Protein AF-A0A7V2NLR2-F1 (afdb_monomer)

Radius of gyration: 16.95 Å; Cα contacts (8 Å, |Δi|>4): 76; chains: 1; bounding box: 35×36×59 Å

Mean predicted aligned error: 11.54 Å

Solvent-accessible surface area (backbone atoms only — not comparable to full-atom values): 7400 Å² total; per-residue (Å²): 110,66,71,61,52,60,56,60,54,50,55,53,54,50,52,53,64,70,71,50,75,39,92,77,40,97,54,61,60,48,58,46,95,90,39,72,65,51,75,68,38,97,52,39,69,55,40,56,72,74,19,37,61,71,64,61,78,38,53,90,75,50,55,65,67,61,49,49,56,51,45,51,55,44,45,56,52,52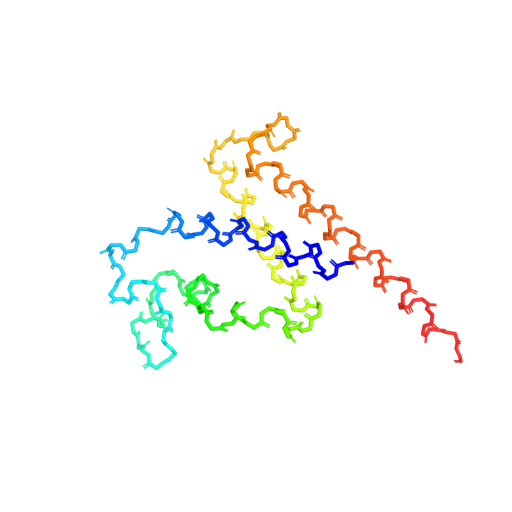,51,53,50,38,56,76,69,68,53,56,56,89,81,40,82,48,70,66,33,50,46,46,56,55,50,51,54,53,54,57,53,52,53,58,54,52,58,57,57,58,66,64,76,74,76,130

Secondary structure (DSSP, 8-state):
-HHHHHHHTHHHHHHHHHH--GGG-TTSS---TT-HHHHT-TTHHHHHHHH-HHHHTTTTTS-HHHHHHHHHHHHHHHHHHHHHTT--TTT--SHHHHHHHHHHHHHHHHHHHHHHHHTTTT--

Structure (mmCIF, N/CA/C/O backbone):
data_AF-A0A7V2NLR2-F1
#
_entry.id   AF-A0A7V2NLR2-F1
#
loop_
_atom_site.group_PDB
_atom_site.id
_atom_site.type_symbol
_atom_site.label_atom_id
_atom_site.label_alt_id
_atom_site.label_comp_id
_atom_site.label_asym_id
_atom_site.label_entity_id
_atom_site.label_seq_id
_atom_site.pdbx_PDB_ins_code
_atom_site.Cartn_x
_atom_site.Cartn_y
_atom_site.Cartn_z
_atom_site.occupancy
_atom_site.B_iso_or_equiv
_atom_site.auth_seq_id
_atom_site.auth_comp_id
_atom_site.auth_asym_id
_atom_site.auth_atom_id
_atom_site.pdbx_PDB_model_num
ATOM 1 N N . MET A 1 1 ? -8.019 7.328 13.458 1.00 83.81 1 MET A N 1
ATOM 2 C CA . MET A 1 1 ? -7.289 6.206 12.833 1.00 83.81 1 MET A CA 1
ATOM 3 C C . MET A 1 1 ? -7.886 5.771 11.495 1.00 83.81 1 MET A C 1
ATOM 5 O O . MET A 1 1 ? -7.307 6.074 10.463 1.00 83.81 1 MET A O 1
ATOM 9 N N . ARG A 1 2 ? -9.079 5.160 11.482 1.00 86.62 2 ARG A N 1
ATOM 10 C CA . ARG A 1 2 ? -9.717 4.565 10.288 1.00 86.62 2 ARG A CA 1
ATOM 11 C C . ARG A 1 2 ? -9.647 5.386 8.993 1.00 86.62 2 ARG A C 1
ATOM 13 O O . ARG A 1 2 ? -9.193 4.874 7.980 1.00 86.62 2 ARG A O 1
ATOM 20 N N . GLN A 1 3 ? -10.080 6.648 9.018 1.00 85.06 3 GLN A N 1
ATOM 21 C CA . GLN A 1 3 ? -10.091 7.493 7.816 1.00 85.06 3 GLN A CA 1
ATOM 22 C C . GLN A 1 3 ? -8.685 7.709 7.237 1.00 85.06 3 GLN A C 1
ATOM 24 O O . GLN A 1 3 ? -8.530 7.745 6.023 1.00 85.06 3 GLN A O 1
ATOM 29 N N . LYS A 1 4 ? -7.661 7.814 8.095 1.00 86.75 4 LYS A N 1
ATOM 30 C CA . LYS A 1 4 ? -6.267 7.962 7.657 1.00 86.75 4 LYS A CA 1
ATOM 31 C C . LYS A 1 4 ? -5.778 6.696 6.953 1.00 86.75 4 LYS A C 1
ATOM 33 O O . LYS A 1 4 ? -5.202 6.801 5.882 1.00 86.75 4 LYS A O 1
ATOM 38 N N . VAL A 1 5 ? -6.094 5.520 7.502 1.00 85.88 5 VAL A N 1
ATOM 39 C CA . VAL A 1 5 ? -5.770 4.220 6.887 1.00 85.88 5 VAL A CA 1
ATOM 40 C C . VAL A 1 5 ? -6.440 4.079 5.516 1.00 85.88 5 VAL A C 1
ATOM 42 O O . VAL A 1 5 ? -5.784 3.730 4.543 1.00 85.88 5 VAL A O 1
ATOM 45 N N . LEU A 1 6 ? -7.726 4.433 5.405 1.00 83.94 6 LEU A N 1
ATOM 46 C CA . LEU A 1 6 ? -8.440 4.422 4.121 1.00 83.94 6 LEU A CA 1
ATOM 47 C C . LEU A 1 6 ? -7.802 5.354 3.084 1.00 83.94 6 LEU A C 1
ATOM 49 O O . LEU A 1 6 ? -7.711 4.982 1.919 1.00 83.94 6 LEU A O 1
ATOM 53 N N . ILE A 1 7 ? -7.363 6.545 3.504 1.00 86.81 7 ILE A N 1
ATOM 54 C CA . ILE A 1 7 ? -6.662 7.486 2.624 1.00 86.81 7 ILE A CA 1
ATOM 55 C C . ILE A 1 7 ? -5.330 6.889 2.162 1.00 86.81 7 ILE A C 1
ATOM 57 O O . ILE A 1 7 ? -5.047 6.909 0.967 1.00 86.81 7 ILE A O 1
ATOM 61 N N . GLN A 1 8 ? -4.545 6.313 3.078 1.00 88.81 8 GLN A N 1
ATOM 62 C CA . GLN A 1 8 ? -3.244 5.743 2.731 1.00 88.81 8 GLN A CA 1
ATOM 63 C C . GLN A 1 8 ? -3.345 4.554 1.778 1.00 88.81 8 GLN A C 1
ATOM 65 O O . GLN A 1 8 ? -2.469 4.396 0.940 1.00 88.81 8 GLN A O 1
ATOM 70 N N . LEU A 1 9 ? -4.425 3.771 1.810 1.00 86.19 9 LEU A N 1
ATOM 71 C CA . LEU A 1 9 ? -4.622 2.654 0.877 1.00 86.19 9 LEU A CA 1
ATOM 72 C C . LEU A 1 9 ? -4.839 3.088 -0.592 1.00 86.19 9 LEU A C 1
ATOM 74 O O . LEU A 1 9 ? -4.817 2.239 -1.483 1.00 86.19 9 LEU A O 1
ATOM 78 N N . HIS A 1 10 ? -5.023 4.383 -0.889 1.00 83.25 10 HIS A N 1
ATOM 79 C CA . HIS A 1 10 ? -5.202 4.860 -2.269 1.00 83.25 10 HIS A CA 1
ATOM 80 C C . HIS A 1 10 ? -3.923 4.838 -3.113 1.00 83.25 10 HIS A C 1
ATOM 82 O O . HIS A 1 10 ? -3.975 4.475 -4.291 1.00 83.25 10 HIS A O 1
ATOM 88 N N . TYR A 1 11 ? -2.791 5.239 -2.540 1.00 85.88 11 TYR A N 1
ATOM 89 C CA . TYR A 1 11 ? -1.519 5.281 -3.257 1.00 85.88 11 TYR A CA 1
ATOM 90 C C . TYR A 1 11 ? -1.019 3.893 -3.690 1.00 85.88 11 TYR A C 1
ATOM 92 O O . TYR A 1 11 ? -0.832 3.704 -4.891 1.00 85.88 11 TYR A O 1
ATOM 100 N N . PRO A 1 12 ? -0.879 2.889 -2.799 1.00 82.81 12 PRO A N 1
ATOM 101 C CA . PRO A 1 12 ? -0.405 1.569 -3.190 1.00 82.81 12 PRO A CA 1
ATOM 102 C C . PRO A 1 12 ? -1.352 0.936 -4.206 1.00 82.81 12 PRO A C 1
ATOM 104 O O . PRO A 1 12 ? -0.879 0.330 -5.153 1.00 82.81 12 PRO A O 1
ATOM 107 N N . ARG A 1 13 ? -2.671 1.177 -4.119 1.00 77.94 13 ARG A N 1
ATOM 108 C CA . ARG A 1 13 ? -3.628 0.760 -5.159 1.00 77.94 13 ARG A CA 1
ATOM 109 C C . ARG A 1 13 ? -3.267 1.313 -6.538 1.00 77.94 13 ARG A C 1
ATOM 111 O O . ARG A 1 13 ? -3.349 0.602 -7.534 1.00 77.94 13 ARG A O 1
ATOM 118 N N . THR A 1 14 ? -2.921 2.592 -6.589 1.00 77.12 14 THR A N 1
ATOM 119 C CA . THR A 1 14 ? -2.544 3.268 -7.831 1.00 77.12 14 THR A CA 1
ATOM 120 C C . THR A 1 14 ? -1.210 2.734 -8.343 1.00 77.12 14 THR A C 1
ATOM 122 O O . THR A 1 14 ? -1.095 2.408 -9.520 1.00 77.12 14 THR A O 1
ATOM 125 N N . LEU A 1 15 ? -0.228 2.577 -7.454 1.00 77.25 15 LEU A N 1
ATOM 126 C CA . LEU A 1 15 ? 1.097 2.079 -7.803 1.00 77.25 15 LEU A CA 1
ATOM 127 C C . LEU A 1 15 ? 1.061 0.634 -8.310 1.00 77.25 15 LEU A C 1
ATOM 129 O O . LEU A 1 15 ? 1.679 0.323 -9.322 1.00 77.25 15 LEU A O 1
ATOM 133 N N . ILE A 1 16 ? 0.303 -0.221 -7.628 1.00 70.94 16 ILE A N 1
ATOM 134 C CA . ILE A 1 16 ? 0.004 -1.586 -8.047 1.00 70.94 16 ILE A CA 1
ATOM 135 C C . ILE A 1 16 ? -0.616 -1.565 -9.440 1.00 70.94 16 ILE A C 1
ATOM 137 O O . ILE A 1 16 ? -0.102 -2.217 -10.332 1.00 70.94 16 ILE A O 1
ATOM 141 N N . GLY A 1 17 ? -1.660 -0.761 -9.662 1.00 64.44 17 GLY A N 1
ATOM 142 C CA . GLY A 1 17 ? -2.313 -0.678 -10.970 1.00 64.44 17 GLY A CA 1
ATOM 143 C C . GLY A 1 17 ? -1.374 -0.264 -12.110 1.00 64.44 17 GLY A C 1
ATOM 144 O O . GLY A 1 17 ? -1.571 -0.705 -13.236 1.00 64.44 17 GLY A O 1
ATOM 145 N N . TYR A 1 18 ? -0.347 0.544 -11.826 1.00 64.44 18 TYR A N 1
ATOM 146 C CA . TYR A 1 18 ? 0.659 0.956 -12.811 1.00 64.44 18 TYR A CA 1
ATOM 147 C C . TYR A 1 18 ? 1.802 -0.044 -13.005 1.00 64.44 18 TYR A C 1
ATOM 149 O O . TYR A 1 18 ? 2.404 -0.062 -14.076 1.00 64.44 18 TYR A O 1
ATOM 157 N N . SER A 1 19 ? 2.134 -0.846 -11.993 1.00 59.09 19 SER A N 1
ATOM 158 C CA . SER A 1 19 ? 3.225 -1.823 -12.070 1.00 59.09 19 SER A CA 1
ATOM 159 C C . SER A 1 19 ? 2.820 -3.119 -12.771 1.00 59.09 19 SER A C 1
ATOM 161 O O . SER A 1 19 ? 3.675 -3.965 -13.036 1.00 59.09 19 SER A O 1
ATOM 163 N N . GLN A 1 20 ? 1.532 -3.286 -13.081 1.00 54.66 20 GLN A N 1
ATOM 164 C CA . GLN A 1 20 ? 1.038 -4.501 -13.703 1.00 54.66 20 GLN A CA 1
ATOM 165 C C . GLN A 1 20 ? 1.033 -4.361 -15.222 1.00 54.66 20 GLN A C 1
ATOM 167 O O . GLN A 1 20 ? 0.265 -3.593 -15.797 1.00 54.66 20 GLN A O 1
ATOM 172 N N . ASP A 1 21 ? 1.861 -5.173 -15.871 1.00 53.44 21 ASP A N 1
ATOM 173 C CA . ASP A 1 21 ? 1.836 -5.429 -17.311 1.00 53.44 21 ASP A CA 1
ATOM 174 C C . ASP A 1 21 ? 0.606 -6.317 -17.636 1.00 53.44 21 ASP A C 1
ATOM 176 O O . ASP A 1 21 ? 0.713 -7.489 -18.012 1.00 53.44 21 ASP A O 1
ATOM 180 N N . VAL A 1 22 ? -0.603 -5.785 -17.383 1.00 55.94 22 VAL A N 1
ATOM 181 C CA . VAL A 1 22 ? -1.903 -6.475 -17.559 1.00 55.94 22 VAL A CA 1
ATOM 182 C C . VAL A 1 22 ? -2.165 -6.901 -18.997 1.00 55.94 22 VAL A C 1
ATOM 184 O O . VAL A 1 22 ? -3.010 -7.768 -19.219 1.00 55.94 22 VAL A O 1
A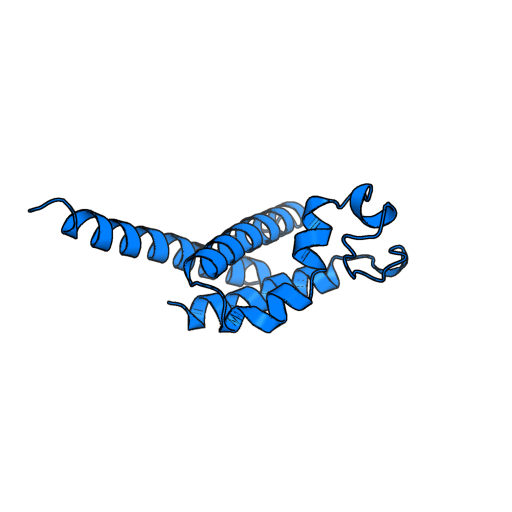TOM 187 N N . ASP A 1 23 ? -1.400 -6.379 -19.953 1.00 54.72 23 ASP A N 1
ATOM 188 C CA . ASP A 1 23 ? -1.479 -6.727 -21.373 1.00 54.72 23 ASP A CA 1
ATOM 189 C C . ASP A 1 23 ? -1.310 -8.235 -21.629 1.00 54.72 23 ASP A C 1
ATOM 191 O O . ASP A 1 23 ? -1.775 -8.753 -22.647 1.00 54.72 23 ASP A O 1
ATOM 195 N N . ARG A 1 24 ? -0.673 -8.968 -20.703 1.00 55.78 24 ARG A N 1
ATOM 196 C CA . ARG A 1 24 ? -0.484 -10.428 -20.796 1.00 55.78 24 ARG A CA 1
ATOM 197 C C . ARG A 1 24 ? -1.412 -11.239 -19.895 1.00 55.78 24 ARG A C 1
ATOM 199 O O . ARG A 1 24 ? -1.395 -12.468 -19.968 1.00 55.78 24 ARG A O 1
ATOM 206 N N . CYS A 1 25 ? -2.217 -10.590 -19.054 1.00 61.53 25 CYS A N 1
ATOM 207 C CA . CYS A 1 25 ? -3.172 -11.276 -18.194 1.00 61.53 25 CYS A CA 1
ATOM 208 C C . CYS A 1 25 ? -4.465 -11.561 -18.981 1.00 61.53 25 CYS A C 1
ATOM 210 O O . CYS A 1 25 ? -5.151 -10.616 -19.372 1.00 61.53 25 CYS A O 1
ATOM 212 N N . PRO A 1 26 ? -4.881 -12.831 -19.159 1.00 64.31 26 PRO A N 1
ATOM 213 C CA . PRO A 1 26 ? -6.135 -13.154 -19.850 1.00 64.31 26 PRO A CA 1
ATOM 214 C C . PRO A 1 26 ? -7.374 -12.609 -19.123 1.00 64.31 26 PRO A C 1
ATOM 216 O O . PRO A 1 26 ? -8.423 -12.436 -19.739 1.00 64.31 26 PRO A O 1
ATOM 219 N N . HIS A 1 27 ? -7.238 -12.295 -17.832 1.00 63.44 27 HIS A N 1
ATOM 220 C CA . HIS A 1 27 ? -8.291 -11.712 -17.004 1.00 63.44 27 HIS A CA 1
ATOM 221 C C . HIS A 1 27 ? -8.173 -10.198 -16.836 1.00 63.44 27 HIS A C 1
ATOM 223 O O . HIS A 1 27 ? -8.937 -9.622 -16.066 1.00 63.44 27 HIS A O 1
ATOM 229 N N . ASN A 1 28 ? -7.225 -9.550 -17.527 1.00 64.56 28 ASN A N 1
ATOM 230 C CA . ASN A 1 28 ? -6.959 -8.114 -17.412 1.00 64.56 28 ASN A CA 1
ATOM 231 C C . ASN A 1 28 ? -6.851 -7.657 -15.948 1.00 64.56 28 ASN A C 1
ATOM 233 O O . ASN A 1 28 ? -7.388 -6.618 -15.560 1.00 64.56 28 ASN A O 1
ATOM 237 N N . GLY A 1 29 ? -6.247 -8.499 -15.106 1.00 61.72 29 GLY A N 1
ATOM 238 C CA . GLY A 1 29 ? -6.176 -8.196 -13.694 1.00 61.72 29 GLY A CA 1
ATOM 239 C C . GLY A 1 29 ? -7.517 -8.258 -12.964 1.00 61.72 29 GLY A C 1
ATOM 240 O O . GLY A 1 29 ? -7.878 -7.358 -12.210 1.00 61.72 29 GLY A O 1
ATOM 241 N N . MET A 1 30 ? -8.306 -9.300 -13.192 1.00 60.75 30 MET A N 1
ATOM 242 C CA . MET A 1 30 ? -9.507 -9.578 -12.410 1.00 60.75 30 MET A CA 1
ATOM 243 C C . MET A 1 30 ? -9.392 -10.995 -11.863 1.00 60.75 30 MET A C 1
ATOM 245 O O . MET A 1 30 ? -9.327 -11.952 -12.629 1.00 60.75 30 MET A O 1
ATOM 249 N N . TYR A 1 31 ? -9.329 -11.136 -10.540 1.00 63.28 31 TYR A N 1
ATOM 250 C CA . TYR A 1 31 ? -9.250 -12.458 -9.923 1.00 63.28 31 TYR A CA 1
ATOM 251 C C . TYR A 1 31 ? -10.603 -13.182 -10.007 1.00 63.28 31 TYR A C 1
ATOM 253 O O . TYR A 1 31 ? -11.629 -12.621 -9.610 1.00 63.28 31 TYR A O 1
ATOM 261 N N . ASP A 1 32 ? -10.589 -14.439 -10.462 1.00 63.19 32 ASP A N 1
ATOM 262 C CA . ASP A 1 32 ? -11.725 -15.362 -10.397 1.00 63.19 32 ASP A CA 1
ATOM 263 C C . ASP A 1 32 ? -11.324 -16.645 -9.651 1.00 63.19 32 ASP A C 1
ATOM 265 O O . ASP A 1 32 ? -10.438 -17.389 -10.070 1.00 63.19 32 ASP A O 1
ATOM 269 N N . GLN A 1 33 ? -11.996 -16.909 -8.528 1.00 66.94 33 GLN A N 1
ATOM 270 C CA . GLN A 1 33 ? -11.763 -18.090 -7.693 1.00 66.94 33 GLN A CA 1
ATOM 271 C C . GLN A 1 33 ? -12.194 -19.399 -8.377 1.00 66.94 33 GLN A C 1
ATOM 273 O O . GLN A 1 33 ? -11.711 -20.473 -8.015 1.00 66.94 33 GLN A O 1
ATOM 278 N N . GLY A 1 34 ? -13.113 -19.326 -9.342 1.00 67.69 34 GLY A N 1
ATOM 279 C CA . GLY A 1 34 ? -13.559 -20.467 -10.136 1.00 67.69 34 GLY A CA 1
ATOM 280 C C . GLY A 1 34 ? -12.618 -20.820 -11.288 1.00 67.69 34 GLY A C 1
ATOM 281 O O . GLY A 1 34 ? -12.796 -21.876 -11.894 1.00 67.69 34 GLY A O 1
ATOM 282 N N . ASP A 1 35 ? -11.626 -19.975 -11.588 1.00 67.50 35 ASP A N 1
ATOM 283 C CA . ASP A 1 35 ? -10.731 -20.162 -12.726 1.00 67.50 35 ASP A CA 1
ATOM 284 C C . ASP A 1 35 ? -9.393 -20.810 -12.321 1.00 67.50 35 ASP A C 1
ATOM 286 O O . ASP A 1 35 ? -8.599 -20.277 -11.539 1.00 67.50 35 ASP A O 1
ATOM 290 N N . HIS A 1 36 ? -9.104 -21.973 -12.910 1.00 65.19 36 HIS A N 1
ATOM 291 C CA . HIS A 1 36 ? -7.866 -22.725 -12.692 1.00 65.19 36 HIS A CA 1
ATOM 292 C C . HIS A 1 36 ? -6.597 -22.014 -13.194 1.00 65.19 36 HIS A C 1
ATOM 294 O O . HIS A 1 36 ? -5.495 -22.357 -12.755 1.00 65.19 36 HIS A O 1
ATOM 300 N N . VAL A 1 37 ? -6.729 -21.036 -14.090 1.00 63.31 37 VAL A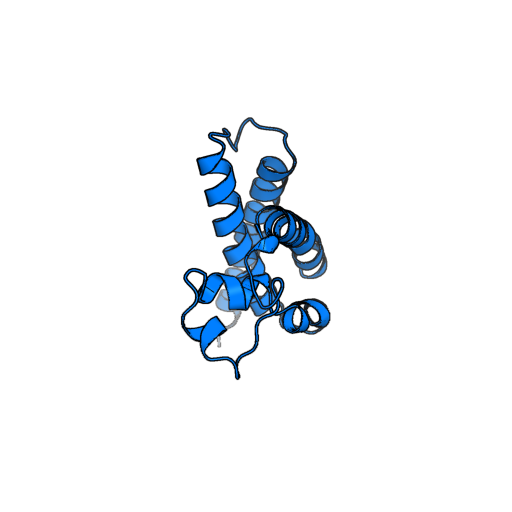 N 1
ATOM 301 C CA . VAL A 1 37 ? -5.633 -20.194 -14.586 1.00 63.31 37 VAL A CA 1
ATOM 302 C C . VAL A 1 37 ? -5.194 -19.199 -13.510 1.00 63.31 37 VAL A C 1
ATOM 304 O O . VAL A 1 37 ? -3.995 -19.013 -13.315 1.00 63.31 37 VAL A O 1
ATOM 307 N N . CYS A 1 38 ? -6.129 -18.615 -12.752 1.00 65.19 38 CYS A N 1
ATOM 308 C CA . CYS A 1 38 ? -5.807 -17.729 -11.627 1.00 65.19 38 CYS A CA 1
ATOM 309 C C . CYS A 1 38 ? -5.137 -18.483 -10.469 1.00 65.19 38 CYS A C 1
ATOM 311 O O . CYS A 1 38 ? -4.209 -17.959 -9.858 1.00 65.19 38 CYS A O 1
ATOM 313 N N . LEU A 1 39 ? -5.550 -19.727 -10.206 1.00 61.22 39 LEU A N 1
ATOM 314 C CA . LEU A 1 39 ? -4.975 -20.568 -9.145 1.00 61.22 39 LEU A CA 1
ATOM 315 C C . LEU A 1 39 ? -3.517 -20.988 -9.407 1.00 61.22 39 LEU A C 1
ATOM 317 O O . LEU A 1 39 ? -2.795 -21.284 -8.460 1.00 61.22 39 LEU A O 1
ATOM 321 N N . ASN A 1 40 ? -3.088 -21.017 -10.673 1.00 58.44 40 ASN A N 1
ATOM 322 C CA . ASN A 1 40 ? -1.746 -21.449 -11.088 1.00 58.44 40 ASN A CA 1
ATOM 323 C C . ASN A 1 40 ? -0.898 -20.314 -11.695 1.00 58.44 40 ASN A C 1
ATOM 325 O O . ASN A 1 40 ? 0.160 -20.575 -12.269 1.00 58.44 40 ASN A O 1
ATOM 329 N N . CYS A 1 41 ? -1.360 -19.065 -11.609 1.00 64.50 41 CYS A N 1
ATOM 330 C CA . CYS A 1 41 ? -0.616 -17.894 -12.069 1.00 64.50 41 CYS A CA 1
ATOM 331 C C . CYS A 1 41 ? 0.663 -17.713 -11.237 1.00 64.50 41 CYS A C 1
ATOM 333 O O . CYS A 1 41 ? 0.663 -18.025 -10.054 1.00 64.50 41 CYS A O 1
ATOM 335 N N . SER A 1 42 ? 1.750 -17.191 -11.811 1.00 61.38 42 SER A N 1
ATOM 336 C CA . SER A 1 42 ? 2.965 -16.846 -11.050 1.00 61.38 42 SER A CA 1
ATOM 337 C C . SER A 1 42 ? 2.709 -15.812 -9.952 1.00 61.38 42 SER A C 1
ATOM 339 O O . SER A 1 42 ? 3.405 -15.820 -8.945 1.00 61.38 42 SER A O 1
ATOM 341 N N . ASP A 1 43 ? 1.670 -14.995 -10.121 1.00 57.69 43 ASP A N 1
ATOM 342 C CA . ASP A 1 43 ? 1.304 -13.913 -9.211 1.00 57.69 43 ASP A CA 1
ATOM 343 C C . ASP A 1 43 ? 0.309 -14.377 -8.126 1.00 57.69 43 ASP A C 1
ATOM 345 O O . ASP A 1 43 ? -0.369 -13.541 -7.557 1.00 57.69 43 ASP A O 1
ATOM 349 N N . GLN A 1 44 ? 0.130 -15.688 -7.885 1.00 62.31 44 GLN A N 1
ATOM 350 C CA . GLN A 1 44 ? -0.913 -16.317 -7.034 1.00 62.31 44 GLN A CA 1
ATOM 351 C C . GLN A 1 44 ? -1.547 -15.413 -5.953 1.00 62.31 44 GLN A C 1
ATOM 353 O O . GLN A 1 44 ? -2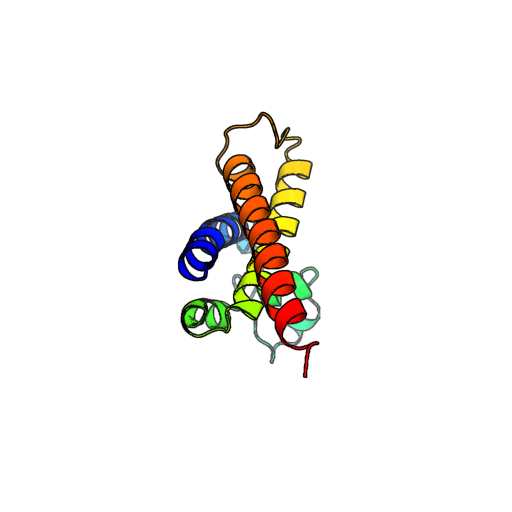.695 -14.979 -6.085 1.00 62.31 44 GLN A O 1
ATOM 358 N N . SER A 1 45 ? -0.803 -15.161 -4.872 1.00 55.91 45 SER A N 1
ATOM 359 C CA . SER A 1 45 ? -1.220 -14.400 -3.691 1.00 55.91 45 SER A CA 1
ATOM 360 C C . SER A 1 45 ? -1.383 -12.919 -3.989 1.00 55.91 45 SER A C 1
ATOM 362 O O . SER A 1 45 ? -2.346 -12.301 -3.532 1.00 55.91 45 SER A O 1
ATOM 364 N N . GLU A 1 46 ? -0.473 -12.365 -4.783 1.00 53.19 46 GLU A N 1
ATOM 365 C CA . GLU A 1 46 ? -0.522 -10.995 -5.251 1.00 53.19 46 GLU A CA 1
ATOM 366 C C . GLU A 1 46 ? -1.808 -10.765 -6.056 1.00 53.19 46 GLU A C 1
ATOM 368 O O . GLU A 1 46 ? -2.576 -9.883 -5.732 1.00 53.19 46 GLU A O 1
ATOM 373 N N . CYS A 1 47 ? -2.174 -11.614 -7.006 1.00 58.00 47 CYS A N 1
ATOM 374 C CA . CYS A 1 47 ? -3.366 -11.480 -7.840 1.00 58.00 47 CYS A CA 1
ATOM 375 C C . CYS A 1 47 ? -4.673 -11.461 -7.020 1.00 58.00 47 CYS A C 1
ATOM 377 O O . CYS A 1 47 ? -5.555 -10.639 -7.275 1.00 58.00 47 CYS A O 1
ATOM 379 N N . ILE A 1 48 ? -4.776 -12.291 -5.975 1.00 55.12 48 ILE A N 1
ATOM 380 C CA . ILE A 1 48 ? -5.914 -12.280 -5.033 1.00 55.12 48 ILE A CA 1
ATOM 381 C C . ILE A 1 48 ? -6.041 -10.916 -4.344 1.00 55.12 48 ILE A C 1
ATOM 383 O O . ILE A 1 48 ? -7.147 -10.408 -4.153 1.00 55.12 48 ILE A O 1
ATOM 387 N N . TRP A 1 49 ? -4.908 -10.312 -4.001 1.00 54.53 49 TRP A N 1
ATOM 388 C CA . TRP A 1 49 ? -4.834 -9.059 -3.262 1.00 54.53 49 TRP A CA 1
ATOM 389 C C . TRP A 1 49 ? -4.885 -7.812 -4.159 1.00 54.53 49 TRP A C 1
ATOM 391 O O . TRP A 1 49 ? -5.434 -6.788 -3.769 1.00 54.53 49 TRP A O 1
ATOM 401 N N . LEU A 1 50 ? -4.344 -7.889 -5.371 1.00 51.66 50 LEU A N 1
ATOM 402 C CA . LEU A 1 50 ? -4.182 -6.778 -6.311 1.00 51.66 50 LEU A CA 1
ATOM 403 C C . LEU A 1 50 ? -5.416 -6.609 -7.215 1.00 51.66 50 LEU A C 1
ATOM 405 O O . LEU A 1 50 ? -5.751 -5.490 -7.601 1.00 51.66 50 LEU A O 1
ATOM 409 N N . TYR A 1 51 ? -6.139 -7.697 -7.505 1.00 52.47 51 TYR A N 1
ATOM 410 C CA . TYR A 1 51 ? -7.175 -7.722 -8.544 1.00 52.47 51 TYR A CA 1
ATOM 411 C C . TYR A 1 51 ? -8.562 -8.156 -8.084 1.00 52.47 51 TYR A C 1
ATOM 413 O O . TYR A 1 51 ? -9.526 -8.096 -8.859 1.00 52.47 51 TYR A O 1
ATOM 421 N N . ASN A 1 52 ? -8.728 -8.526 -6.814 1.00 48.84 52 ASN A N 1
ATOM 422 C CA . ASN A 1 52 ? -10.055 -8.667 -6.230 1.00 48.84 52 ASN A CA 1
ATOM 423 C C . ASN A 1 52 ? -10.633 -7.278 -5.907 1.00 48.84 52 ASN A C 1
ATOM 425 O O . ASN A 1 52 ? -10.830 -6.885 -4.757 1.00 48.84 52 ASN A O 1
ATOM 429 N N . ASN A 1 53 ? -10.931 -6.509 -6.959 1.00 48.16 53 ASN A N 1
ATOM 430 C CA . ASN A 1 53 ? -11.508 -5.167 -6.879 1.00 48.16 53 ASN A CA 1
ATOM 431 C C . ASN A 1 53 ? -12.794 -5.117 -6.021 1.00 48.16 53 ASN A C 1
ATOM 433 O O . ASN A 1 53 ? -13.118 -4.057 -5.478 1.00 48.16 53 ASN A O 1
ATOM 437 N N . LYS A 1 54 ? -13.501 -6.249 -5.841 1.00 44.75 54 LYS A N 1
ATOM 438 C CA . LYS A 1 54 ? -14.691 -6.344 -4.979 1.00 44.75 54 LYS A CA 1
ATOM 439 C C . LYS A 1 54 ? -14.379 -6.187 -3.487 1.00 44.75 54 LYS A C 1
ATOM 441 O O . LYS A 1 54 ? -15.186 -5.573 -2.783 1.00 44.75 54 LYS A O 1
ATOM 446 N N . GLU A 1 55 ? -13.231 -6.661 -2.999 1.00 48.81 55 GLU A N 1
ATOM 447 C CA . GLU A 1 55 ? -12.857 -6.493 -1.586 1.00 48.81 55 GLU A CA 1
ATOM 448 C C . GLU A 1 55 ? -12.567 -5.029 -1.229 1.00 48.81 55 GLU A C 1
ATOM 450 O O . GLU A 1 55 ? -12.882 -4.590 -0.118 1.00 48.81 55 GLU A O 1
ATOM 455 N N . PHE A 1 56 ? -12.049 -4.243 -2.180 1.00 50.50 56 PHE A N 1
ATOM 456 C CA . PHE A 1 56 ? -11.671 -2.849 -1.939 1.00 50.50 56 PHE A CA 1
ATOM 457 C C . PHE A 1 56 ? -12.833 -1.856 -2.071 1.00 50.50 56 PHE A C 1
ATOM 459 O O . PHE A 1 56 ? -12.865 -0.836 -1.377 1.00 50.50 56 PHE A O 1
ATOM 466 N N . SER A 1 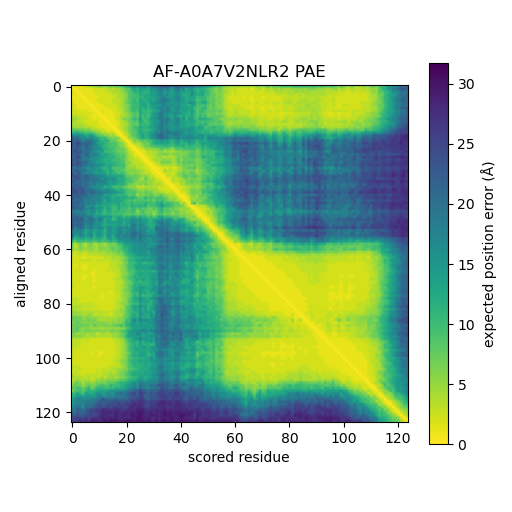57 ? -13.849 -2.155 -2.889 1.00 53.44 57 SER A N 1
ATOM 467 C CA . SER A 1 57 ? -15.116 -1.399 -2.882 1.00 53.44 57 SER A CA 1
ATOM 468 C C . SER A 1 57 ? -15.817 -1.424 -1.517 1.00 53.44 57 SER A C 1
ATOM 470 O O . SER A 1 57 ? -16.619 -0.536 -1.229 1.00 53.44 57 SER A O 1
ATOM 472 N N . ASN A 1 58 ? -15.461 -2.384 -0.655 1.00 63.41 58 ASN A N 1
ATOM 473 C CA . ASN A 1 58 ? -16.014 -2.539 0.684 1.00 63.41 58 ASN A CA 1
ATOM 474 C C . ASN A 1 58 ? -15.049 -2.133 1.817 1.00 63.41 58 ASN A C 1
ATOM 476 O O . ASN A 1 58 ? -15.367 -2.360 2.982 1.00 63.41 58 ASN A O 1
ATOM 480 N N . LEU A 1 59 ? -13.904 -1.478 1.543 1.00 69.75 59 LEU A N 1
ATOM 481 C CA . LEU A 1 59 ? -12.989 -1.027 2.616 1.00 69.75 59 LEU A CA 1
ATOM 482 C C . LEU A 1 59 ? -13.709 -0.166 3.668 1.00 69.75 59 LEU A C 1
ATOM 484 O O . LEU A 1 59 ? -13.411 -0.229 4.859 1.00 69.75 59 LEU A O 1
ATOM 488 N N . LYS A 1 60 ? -14.712 0.614 3.243 1.00 69.75 60 LYS A N 1
ATOM 489 C CA . LYS A 1 60 ? -15.521 1.439 4.149 1.00 69.75 60 LYS A CA 1
ATOM 490 C C . LYS A 1 60 ? -16.320 0.620 5.162 1.00 69.75 60 LYS A C 1
ATOM 492 O O . LYS A 1 60 ? -16.621 1.162 6.225 1.00 69.75 60 LYS A O 1
ATOM 497 N N . THR A 1 61 ? -16.611 -0.650 4.891 1.00 77.75 61 THR A N 1
ATOM 498 C CA . THR A 1 61 ? -17.334 -1.552 5.800 1.00 77.75 61 THR A CA 1
ATOM 499 C C . THR A 1 61 ? -16.425 -2.575 6.483 1.00 77.75 61 THR A C 1
ATOM 501 O O . THR A 1 61 ? -16.858 -3.184 7.456 1.00 77.75 61 THR A O 1
ATOM 504 N N . LYS A 1 62 ? -15.178 -2.764 6.021 1.00 79.31 62 LYS A N 1
ATOM 505 C CA . LYS A 1 62 ? -14.232 -3.705 6.644 1.00 79.31 62 LYS A CA 1
ATOM 506 C C . LYS A 1 62 ? -13.850 -3.277 8.070 1.00 79.31 62 LYS A C 1
ATOM 508 O O . LYS A 1 62 ? -13.680 -2.076 8.302 1.00 79.31 62 LYS A O 1
ATOM 513 N N . PRO A 1 63 ? -13.685 -4.204 9.025 1.00 85.38 63 PRO A N 1
ATOM 514 C CA . PRO A 1 63 ? -13.110 -3.924 10.341 1.00 85.38 63 PRO A CA 1
ATOM 515 C C . PRO A 1 63 ? -11.801 -3.131 10.257 1.00 85.38 63 PRO A C 1
ATOM 517 O O . PRO A 1 63 ? -11.048 -3.254 9.297 1.00 85.38 63 PRO A O 1
ATOM 520 N N . LEU A 1 64 ? -11.516 -2.294 11.261 1.00 84.25 64 LEU A N 1
ATOM 521 C CA . LEU A 1 64 ? -10.267 -1.521 11.288 1.00 84.25 64 LEU A CA 1
ATOM 522 C C . LEU A 1 64 ? -9.031 -2.432 11.280 1.00 84.25 64 LEU A C 1
ATOM 524 O O . LEU A 1 64 ? -8.052 -2.086 10.633 1.00 84.25 64 LEU A O 1
ATOM 528 N N . LEU A 1 65 ? -9.099 -3.588 11.945 1.00 84.00 65 LEU A N 1
ATOM 529 C CA . LEU A 1 65 ? -8.008 -4.559 11.980 1.00 84.00 65 LEU A CA 1
ATOM 530 C C . LEU A 1 65 ? -7.648 -5.060 10.573 1.00 84.00 65 LEU A C 1
ATOM 532 O O . LEU A 1 65 ? -6.481 -5.036 10.200 1.00 84.00 65 LEU A O 1
ATOM 536 N N . ASP A 1 66 ? -8.650 -5.393 9.758 1.00 82.25 66 ASP A N 1
ATOM 537 C CA . ASP A 1 66 ? -8.441 -5.805 8.366 1.00 82.25 66 ASP A CA 1
ATOM 538 C C . ASP A 1 66 ? -7.850 -4.671 7.520 1.00 82.25 66 ASP A C 1
ATOM 540 O O . ASP A 1 66 ? -7.028 -4.910 6.641 1.00 82.25 66 ASP A O 1
ATOM 544 N N . LEU A 1 67 ? -8.247 -3.420 7.786 1.00 85.25 67 LEU A N 1
ATOM 545 C CA . LEU A 1 67 ? -7.670 -2.253 7.112 1.00 85.25 67 LEU A CA 1
ATOM 546 C C . LEU A 1 67 ? -6.206 -2.017 7.505 1.00 85.25 67 LEU A C 1
ATOM 548 O O . LEU A 1 67 ? -5.428 -1.555 6.676 1.00 85.25 67 LEU A O 1
ATOM 552 N N . LEU A 1 68 ? -5.832 -2.311 8.750 1.00 87.00 68 LEU A N 1
ATOM 553 C CA . LEU A 1 68 ? -4.452 -2.207 9.226 1.00 87.00 68 LEU A CA 1
ATOM 554 C C . LEU A 1 68 ? -3.585 -3.340 8.677 1.00 87.00 68 LEU A C 1
ATOM 556 O O . LEU A 1 68 ? -2.484 -3.072 8.212 1.00 87.00 68 LEU A O 1
ATOM 560 N N . ALA A 1 69 ? -4.101 -4.571 8.643 1.00 84.31 69 ALA A N 1
ATOM 561 C CA . ALA A 1 69 ? -3.441 -5.687 7.967 1.00 84.31 69 ALA A CA 1
ATOM 562 C C . ALA A 1 69 ? -3.228 -5.374 6.479 1.00 84.31 69 ALA A C 1
ATOM 564 O O . ALA A 1 69 ? -2.160 -5.626 5.925 1.00 84.31 69 ALA A O 1
ATOM 565 N N . ALA A 1 70 ? -4.225 -4.744 5.854 1.00 83.88 70 ALA A N 1
ATOM 566 C CA . ALA A 1 70 ? -4.120 -4.268 4.489 1.00 83.88 70 ALA A CA 1
ATOM 567 C C . ALA A 1 70 ? -3.056 -3.182 4.301 1.00 83.88 70 ALA A C 1
ATOM 569 O O . ALA A 1 70 ? -2.314 -3.206 3.321 1.00 83.88 70 ALA A O 1
ATOM 570 N N . LEU A 1 71 ? -2.969 -2.237 5.237 1.00 88.44 71 LEU A N 1
ATOM 571 C CA . LEU A 1 71 ? -1.938 -1.208 5.210 1.00 88.44 71 LEU A CA 1
ATOM 572 C C . LEU A 1 71 ? -0.542 -1.815 5.383 1.00 88.44 71 LEU A C 1
ATOM 574 O O . LEU A 1 71 ? 0.343 -1.453 4.625 1.00 88.44 71 LEU A O 1
ATOM 578 N N . ALA A 1 72 ? -0.365 -2.767 6.302 1.00 87.25 72 ALA A N 1
ATOM 579 C CA . ALA A 1 72 ? 0.912 -3.443 6.530 1.00 87.25 72 ALA A CA 1
ATOM 580 C C . ALA A 1 72 ? 1.410 -4.171 5.272 1.00 87.25 72 ALA A C 1
ATOM 582 O O . ALA A 1 72 ? 2.535 -3.943 4.840 1.00 87.25 72 ALA A O 1
ATOM 583 N N . PHE A 1 73 ? 0.542 -4.951 4.620 1.00 85.69 73 PHE A N 1
ATOM 584 C CA . PHE A 1 73 ? 0.882 -5.603 3.352 1.00 85.69 73 PHE A CA 1
ATOM 585 C C . PHE A 1 73 ? 1.276 -4.587 2.267 1.00 85.69 73 PHE A C 1
ATOM 587 O O . PHE A 1 73 ? 2.256 -4.770 1.545 1.00 85.69 73 PHE A O 1
ATOM 594 N N . ALA A 1 74 ? 0.525 -3.489 2.155 1.00 86.88 74 ALA A N 1
ATOM 595 C CA . ALA A 1 74 ? 0.832 -2.439 1.193 1.00 86.88 74 ALA A CA 1
ATOM 596 C C . ALA A 1 74 ? 2.166 -1.734 1.500 1.00 86.88 74 ALA A C 1
ATOM 598 O O . ALA A 1 74 ? 2.889 -1.376 0.571 1.00 86.88 74 ALA A O 1
ATOM 599 N N . THR A 1 75 ? 2.496 -1.549 2.780 1.00 90.81 75 THR A N 1
ATOM 600 C CA . THR A 1 75 ? 3.783 -1.009 3.233 1.00 90.81 75 THR A CA 1
ATOM 601 C C . THR A 1 75 ? 4.933 -1.900 2.779 1.00 90.81 75 THR A C 1
ATOM 603 O O . THR A 1 75 ? 5.862 -1.395 2.148 1.00 90.81 75 THR A O 1
ATOM 606 N N . ASP A 1 76 ? 4.832 -3.214 2.998 1.00 87.81 76 ASP A N 1
ATOM 607 C CA . ASP A 1 76 ? 5.847 -4.182 2.562 1.00 87.81 76 ASP A CA 1
ATOM 608 C C . ASP A 1 76 ? 6.047 -4.138 1.040 1.00 87.81 76 ASP A C 1
ATOM 610 O O . ASP A 1 76 ? 7.178 -4.087 0.551 1.00 87.81 76 ASP A O 1
ATOM 614 N N . TYR A 1 77 ? 4.947 -4.076 0.282 1.00 85.62 77 TYR A N 1
ATOM 615 C CA . TYR A 1 77 ? 4.989 -3.969 -1.175 1.00 85.62 77 TYR A CA 1
ATOM 616 C C . TYR A 1 77 ? 5.705 -2.696 -1.651 1.00 85.62 77 TYR A C 1
ATOM 618 O O . TYR A 1 77 ? 6.619 -2.765 -2.474 1.00 85.62 77 TYR A O 1
ATOM 626 N N . VAL A 1 78 ? 5.307 -1.521 -1.151 1.00 87.06 78 VAL A N 1
ATOM 627 C CA . VAL A 1 78 ? 5.906 -0.246 -1.585 1.00 87.06 78 VAL A CA 1
ATOM 628 C C . VAL A 1 78 ? 7.369 -0.154 -1.149 1.00 87.06 78 VAL A C 1
ATOM 630 O O . VAL A 1 78 ? 8.191 0.343 -1.917 1.00 87.06 78 VAL A O 1
ATOM 633 N N . SER A 1 79 ? 7.711 -0.677 0.031 1.00 91.00 79 SER A N 1
ATOM 634 C CA . SER A 1 79 ? 9.094 -0.767 0.509 1.00 91.00 79 SER A CA 1
ATOM 635 C C . SER A 1 79 ? 9.965 -1.603 -0.435 1.00 91.00 79 SER A C 1
ATOM 637 O O . SER A 1 79 ? 11.024 -1.146 -0.871 1.00 91.00 79 SER A O 1
ATOM 639 N N . ALA A 1 80 ? 9.477 -2.774 -0.859 1.00 87.69 80 ALA A N 1
ATOM 640 C CA . ALA A 1 80 ? 10.173 -3.603 -1.841 1.00 87.69 80 ALA A CA 1
ATOM 641 C C . ALA A 1 80 ? 10.384 -2.869 -3.178 1.00 87.69 80 ALA A C 1
ATOM 643 O O . ALA A 1 80 ? 11.471 -2.939 -3.751 1.00 87.69 80 ALA A O 1
ATOM 644 N N . GLN A 1 81 ? 9.391 -2.111 -3.654 1.00 85.44 81 GLN A N 1
ATOM 645 C CA . GLN A 1 81 ? 9.524 -1.334 -4.892 1.00 85.44 81 GLN A CA 1
ATOM 646 C C . GLN A 1 81 ? 10.542 -0.196 -4.774 1.00 85.44 81 GLN A C 1
ATOM 648 O O . GLN A 1 81 ? 11.367 -0.012 -5.666 1.00 85.44 81 GLN A O 1
ATOM 653 N N . ILE A 1 82 ? 10.533 0.533 -3.658 1.00 87.88 82 ILE A N 1
ATOM 654 C CA . ILE A 1 82 ? 11.519 1.582 -3.355 1.00 87.88 82 ILE A CA 1
ATOM 655 C C . ILE A 1 82 ? 12.938 1.005 -3.344 1.00 87.88 82 ILE A C 1
ATOM 657 O O . ILE A 1 82 ? 13.846 1.628 -3.896 1.00 87.88 82 ILE A O 1
ATOM 661 N N . ALA A 1 83 ? 13.118 -0.192 -2.777 1.00 86.75 83 ALA A N 1
ATOM 662 C CA . ALA A 1 83 ? 14.401 -0.887 -2.784 1.00 86.75 83 ALA A CA 1
ATOM 663 C C . ALA A 1 83 ? 14.846 -1.267 -4.207 1.00 86.75 83 ALA A C 1
ATOM 665 O O . ALA A 1 83 ? 16.013 -1.077 -4.545 1.00 86.75 83 ALA A O 1
ATOM 666 N N . ILE A 1 84 ? 13.930 -1.741 -5.062 1.00 85.56 84 ILE A N 1
ATOM 667 C CA . ILE A 1 84 ? 14.219 -2.039 -6.479 1.00 85.56 84 ILE A CA 1
ATOM 668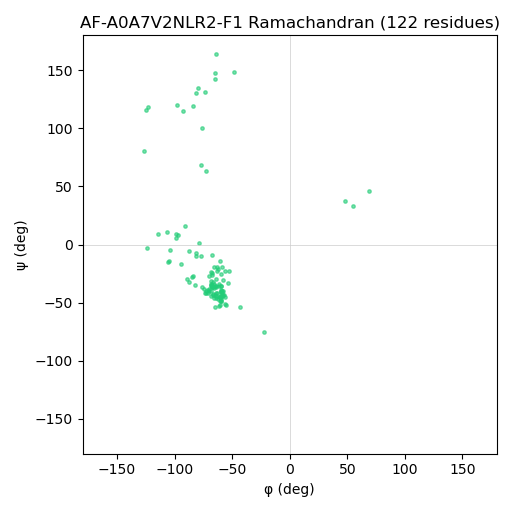 C C . ILE A 1 84 ? 14.606 -0.771 -7.252 1.00 85.56 84 ILE A C 1
ATOM 670 O O . ILE A 1 84 ? 15.470 -0.825 -8.124 1.00 85.56 84 ILE A O 1
ATOM 674 N N . TRP A 1 85 ? 13.993 0.372 -6.938 1.00 86.75 85 TRP A N 1
ATOM 675 C CA . TRP A 1 85 ? 14.346 1.663 -7.539 1.00 86.75 85 TRP A CA 1
ATOM 676 C C . TRP A 1 85 ? 15.604 2.301 -6.938 1.00 86.75 85 TRP A C 1
ATOM 678 O O . TRP A 1 85 ? 15.966 3.404 -7.342 1.00 86.75 85 TRP A O 1
ATOM 688 N N . GLU A 1 86 ? 16.257 1.630 -5.983 1.00 89.75 86 GLU A N 1
ATOM 689 C CA . GLU A 1 86 ? 17.464 2.102 -5.294 1.00 89.75 86 GLU A CA 1
ATOM 690 C C . GLU A 1 86 ? 17.278 3.484 -4.639 1.00 89.75 86 GLU A C 1
ATOM 692 O O . GLU A 1 86 ? 18.195 4.303 -4.556 1.00 89.75 86 GLU A O 1
ATOM 697 N N . HIS A 1 87 ? 16.061 3.765 -4.171 1.00 88.25 87 HIS A N 1
ATOM 698 C CA . HIS A 1 87 ? 15.758 5.002 -3.468 1.00 88.25 87 HIS A CA 1
ATOM 699 C C . HIS A 1 87 ? 16.219 4.928 -2.009 1.00 88.25 87 HIS A C 1
ATOM 701 O O . HIS A 1 87 ? 15.902 3.986 -1.287 1.00 88.25 87 HIS A O 1
ATOM 707 N N . ASP A 1 88 ? 16.864 5.994 -1.540 1.00 87.62 88 ASP A N 1
ATOM 708 C CA . ASP A 1 88 ? 17.019 6.257 -0.111 1.00 87.62 88 ASP A CA 1
ATOM 709 C C . ASP A 1 88 ? 15.687 6.789 0.440 1.00 87.62 88 ASP A C 1
ATOM 711 O O . ASP A 1 88 ? 15.337 7.957 0.241 1.00 87.62 88 ASP A O 1
ATOM 715 N N . SER A 1 89 ? 14.905 5.924 1.088 1.00 85.75 89 SER A N 1
ATOM 716 C CA . SER A 1 89 ? 13.585 6.272 1.621 1.00 85.75 89 SER A CA 1
ATOM 717 C C . SER A 1 89 ? 13.617 7.352 2.696 1.00 85.75 89 SER A C 1
ATOM 719 O O . SER A 1 89 ? 12.594 8.010 2.879 1.00 85.75 89 SER A O 1
ATOM 721 N N . ASP A 1 90 ? 14.743 7.587 3.368 1.00 86.25 90 ASP A N 1
ATOM 722 C CA . ASP A 1 90 ? 14.838 8.590 4.433 1.00 86.25 90 ASP A CA 1
ATOM 723 C C . ASP A 1 90 ? 15.050 9.993 3.859 1.00 86.25 90 ASP A C 1
ATOM 725 O O . ASP A 1 90 ? 14.504 10.974 4.369 1.00 86.25 90 ASP A O 1
ATOM 729 N N . ASN A 1 91 ? 15.786 10.088 2.748 1.00 89.00 91 ASN A N 1
ATOM 730 C CA . ASN A 1 91 ? 16.160 11.365 2.134 1.00 89.00 91 ASN A CA 1
ATOM 731 C C . ASN A 1 91 ? 15.376 11.697 0.851 1.00 89.00 91 ASN A C 1
ATOM 733 O O . ASN A 1 91 ? 15.376 12.845 0.398 1.00 89.00 91 ASN A O 1
ATOM 737 N N . CYS A 1 92 ? 14.684 10.725 0.254 1.00 88.88 92 CYS A N 1
ATOM 738 C CA . CYS A 1 92 ? 13.918 10.928 -0.972 1.00 88.88 92 CYS A CA 1
ATOM 739 C C . CYS A 1 92 ? 12.537 11.546 -0.696 1.00 88.88 92 CYS A C 1
ATOM 741 O O . CYS A 1 92 ? 11.747 11.062 0.121 1.00 88.88 92 CYS A O 1
ATOM 743 N N . SER A 1 93 ? 12.206 12.606 -1.433 1.00 90.75 93 SER A N 1
ATOM 744 C CA . SER A 1 93 ? 10.932 13.330 -1.341 1.00 90.75 93 SER A CA 1
ATOM 745 C C . SER A 1 93 ? 9.896 12.906 -2.387 1.00 90.75 93 SER A C 1
ATOM 747 O O . SER A 1 93 ? 8.849 13.543 -2.502 1.00 90.75 93 SER A O 1
ATOM 749 N N . CYS A 1 94 ? 10.153 11.836 -3.151 1.00 90.12 94 CYS A N 1
ATOM 750 C CA . CYS A 1 94 ? 9.177 11.329 -4.115 1.00 90.12 94 CYS A CA 1
ATOM 751 C C . CYS A 1 94 ? 7.904 10.819 -3.419 1.00 90.12 94 CYS A C 1
ATOM 753 O O . CYS A 1 94 ? 7.886 10.577 -2.207 1.00 90.12 94 CYS A O 1
ATOM 755 N N . GLU A 1 95 ? 6.836 10.648 -4.196 1.00 90.56 95 GLU A N 1
ATOM 756 C CA . GLU A 1 95 ? 5.534 10.219 -3.681 1.00 90.56 95 GLU A CA 1
ATOM 757 C C . GLU A 1 95 ? 5.618 8.868 -2.952 1.00 90.56 95 GLU A C 1
ATOM 759 O O . GLU A 1 95 ? 5.102 8.757 -1.845 1.00 90.56 95 GLU A O 1
ATOM 764 N N . ALA A 1 96 ? 6.350 7.891 -3.503 1.00 88.75 96 ALA A N 1
ATOM 765 C CA . ALA A 1 96 ? 6.517 6.562 -2.907 1.00 88.75 96 ALA A CA 1
ATOM 766 C C . ALA A 1 96 ? 7.200 6.612 -1.538 1.00 88.75 96 ALA A C 1
ATOM 768 O O . ALA A 1 96 ? 6.669 6.104 -0.554 1.00 88.75 96 ALA A O 1
ATOM 769 N N . CYS A 1 97 ? 8.364 7.264 -1.461 1.00 91.25 97 CYS A N 1
ATOM 770 C CA . CYS A 1 97 ? 9.134 7.371 -0.221 1.00 91.25 97 CYS A CA 1
ATOM 771 C C . CYS A 1 97 ? 8.379 8.196 0.828 1.00 91.25 97 CYS A C 1
ATOM 773 O O . CYS A 1 97 ? 8.374 7.860 2.008 1.00 91.25 97 CYS A O 1
ATOM 775 N N . SER A 1 98 ? 7.685 9.253 0.396 1.00 93.44 98 SER A N 1
ATOM 776 C CA . SER A 1 98 ? 6.852 10.061 1.289 1.00 93.44 98 SER A CA 1
ATOM 777 C C . SER A 1 98 ? 5.636 9.297 1.798 1.00 93.44 98 SER A C 1
ATOM 779 O O . SER A 1 98 ? 5.246 9.487 2.949 1.00 93.44 98 SER A O 1
ATOM 781 N N . TRP A 1 99 ? 5.035 8.451 0.965 1.00 95.00 99 TRP A N 1
ATOM 782 C CA . TRP A 1 99 ? 3.948 7.571 1.367 1.00 95.00 99 TRP A CA 1
ATOM 783 C C . TRP A 1 99 ? 4.424 6.518 2.371 1.00 95.00 99 TRP A C 1
ATOM 785 O O . TRP A 1 99 ? 3.782 6.357 3.406 1.00 95.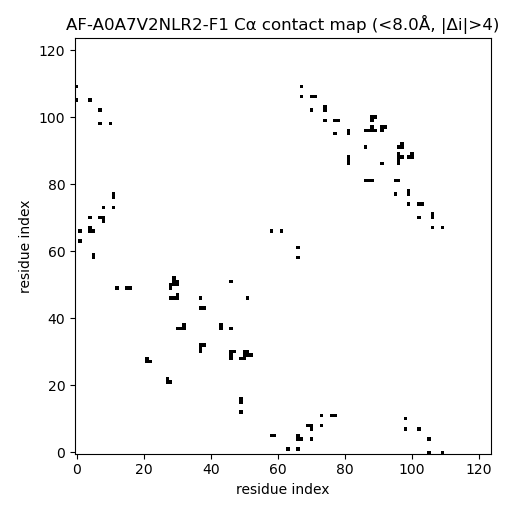00 99 TRP A O 1
ATOM 795 N N . LEU A 1 100 ? 5.566 5.867 2.108 1.00 94.62 100 LEU A N 1
ATOM 796 C CA . LEU A 1 100 ? 6.105 4.799 2.955 1.00 94.62 100 LEU A CA 1
ATOM 797 C C . LEU A 1 100 ? 6.284 5.280 4.399 1.00 94.62 100 LEU A C 1
ATOM 799 O O . LEU A 1 100 ? 5.709 4.688 5.309 1.00 94.62 100 LEU A O 1
ATOM 803 N N . ARG A 1 101 ? 6.952 6.426 4.591 1.00 93.75 101 ARG A N 1
ATOM 804 C CA . ARG A 1 101 ? 7.154 7.015 5.926 1.00 93.75 101 ARG A CA 1
ATOM 805 C C . ARG A 1 101 ? 5.831 7.279 6.654 1.00 93.75 101 ARG A C 1
ATOM 807 O O . ARG A 1 101 ? 5.678 6.950 7.825 1.00 93.75 101 ARG A O 1
ATOM 814 N N . GLN A 1 102 ? 4.834 7.827 5.955 1.00 93.00 102 GLN A N 1
ATOM 815 C CA . GLN A 1 102 ? 3.515 8.093 6.546 1.00 93.00 102 GLN A CA 1
ATOM 816 C C . GLN A 1 102 ? 2.749 6.810 6.903 1.00 93.00 102 GLN A C 1
ATOM 818 O O . GLN A 1 102 ? 1.981 6.794 7.869 1.00 93.00 102 GLN A O 1
ATOM 823 N N . ALA A 1 103 ? 2.901 5.753 6.105 1.00 92.50 103 ALA A N 1
ATOM 824 C CA . ALA A 1 103 ? 2.272 4.463 6.353 1.00 92.50 103 ALA A CA 1
ATOM 825 C C . ALA A 1 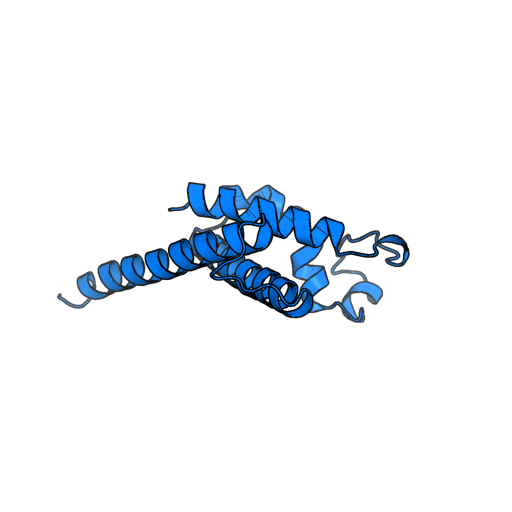103 ? 2.910 3.756 7.560 1.00 92.50 103 ALA A C 1
ATOM 827 O O . ALA A 1 103 ? 2.183 3.240 8.408 1.00 92.50 103 ALA A O 1
ATOM 828 N N . GLU A 1 104 ? 4.238 3.803 7.686 1.00 91.88 104 GLU A N 1
ATOM 829 C CA . GLU A 1 104 ? 4.985 3.263 8.830 1.00 91.88 104 GLU A CA 1
ATOM 830 C C . GLU A 1 104 ? 4.604 3.954 10.144 1.00 91.88 104 GLU A C 1
ATOM 832 O O . GLU A 1 104 ? 4.288 3.272 11.120 1.00 91.88 104 GLU A O 1
ATOM 837 N N . GLU A 1 105 ? 4.504 5.289 10.153 1.00 91.44 105 GLU A N 1
ATOM 838 C CA . GLU A 1 105 ? 4.026 6.056 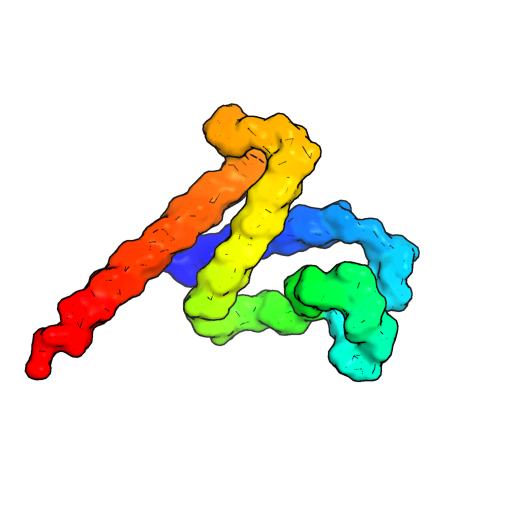11.315 1.00 91.44 105 GLU A CA 1
ATOM 839 C C . GLU A 1 105 ? 2.613 5.630 11.753 1.00 91.44 105 GLU A C 1
ATOM 841 O O . GLU A 1 105 ? 2.308 5.533 12.946 1.00 91.44 105 GLU A O 1
ATOM 846 N N . LEU A 1 106 ? 1.723 5.364 10.791 1.00 89.94 106 LEU A N 1
ATOM 847 C CA . LEU A 1 106 ? 0.365 4.893 11.068 1.00 89.94 106 LEU A CA 1
ATOM 848 C C . LEU A 1 106 ? 0.347 3.456 11.593 1.00 89.94 106 LEU A C 1
ATOM 850 O O . LEU A 1 106 ? -0.435 3.160 12.499 1.00 89.94 106 LEU A O 1
ATOM 854 N N . CYS A 1 107 ? 1.197 2.576 11.068 1.00 85.88 107 CYS A N 1
ATOM 855 C CA . CYS A 1 107 ? 1.359 1.225 11.595 1.00 85.88 107 CYS A CA 1
ATOM 856 C C . CYS A 1 107 ? 1.882 1.265 13.038 1.00 85.88 107 CYS A C 1
ATOM 858 O O . CYS A 1 107 ? 1.279 0.644 13.914 1.00 85.88 107 CYS A O 1
ATOM 860 N N . GLU A 1 108 ? 2.915 2.060 13.325 1.00 87.94 108 GLU A N 1
ATOM 861 C CA . GLU A 1 108 ? 3.473 2.208 14.675 1.00 87.94 108 GLU A CA 1
ATOM 862 C C . GLU A 1 108 ? 2.439 2.757 15.672 1.00 87.94 108 GLU A C 1
ATOM 864 O O . GLU A 1 108 ? 2.287 2.230 16.778 1.00 87.94 108 GLU A O 1
ATOM 869 N N . ALA A 1 109 ? 1.672 3.778 15.274 1.00 85.69 109 ALA A N 1
ATOM 870 C CA . ALA A 1 109 ? 0.595 4.325 16.097 1.00 85.69 109 ALA A CA 1
ATOM 871 C C . ALA A 1 109 ? -0.480 3.271 16.421 1.00 85.69 109 ALA A C 1
ATOM 873 O O . ALA A 1 109 ? -1.008 3.254 17.531 1.00 85.69 109 ALA A O 1
ATOM 874 N N . SER A 1 110 ? -0.769 2.358 15.487 1.00 81.44 110 SER A N 1
ATOM 875 C CA . SER A 1 110 ? -1.764 1.300 15.696 1.00 81.44 110 SER A CA 1
ATOM 876 C C . SER A 1 110 ? -1.357 0.282 16.766 1.00 81.44 110 SER A C 1
ATOM 878 O O . SER A 1 110 ? -2.219 -0.219 17.490 1.00 81.44 110 SER A O 1
ATOM 880 N N . TYR A 1 111 ? -0.060 0.001 16.911 1.00 73.50 111 TYR A N 1
ATOM 881 C CA . TYR A 1 111 ? 0.439 -0.914 17.938 1.00 73.50 111 TYR A CA 1
ATOM 882 C C . TYR A 1 111 ? 0.325 -0.304 19.341 1.00 73.50 111 TYR A C 1
ATOM 884 O O . TYR A 1 111 ? -0.100 -0.983 20.273 1.00 73.50 111 TYR A O 1
ATOM 892 N N . LYS A 1 112 ? 0.600 1.000 19.474 1.00 73.44 112 LYS A N 1
ATOM 893 C CA . LYS A 1 112 ? 0.499 1.731 20.752 1.00 73.44 112 LYS A CA 1
ATOM 894 C C . LYS A 1 112 ? -0.941 1.824 21.271 1.00 73.44 112 LYS A C 1
ATOM 896 O O . LYS A 1 112 ? -1.167 1.760 22.482 1.00 73.44 112 LYS A O 1
ATOM 901 N N . ASP A 1 113 ? -1.912 1.933 20.365 1.00 65.00 113 ASP A N 1
ATOM 902 C CA . ASP A 1 113 ? -3.336 1.930 20.719 1.00 65.00 113 ASP A CA 1
ATOM 903 C C . ASP A 1 113 ? -3.783 0.541 21.235 1.00 65.00 113 ASP A C 1
ATOM 905 O O . ASP A 1 113 ? -4.477 0.455 22.248 1.00 65.00 113 ASP A O 1
ATOM 909 N N . ASN A 1 114 ? -3.306 -0.552 20.622 1.00 57.84 114 ASN A N 1
ATOM 910 C CA . ASN A 1 114 ? -3.630 -1.923 21.051 1.00 57.84 114 ASN A CA 1
ATOM 911 C C . ASN A 1 114 ? -3.018 -2.298 22.418 1.00 57.84 114 ASN A C 1
ATOM 913 O O . ASN A 1 114 ? -3.665 -2.984 23.213 1.00 57.84 114 ASN A O 1
ATOM 917 N N . ASP A 1 115 ? -1.806 -1.826 22.732 1.00 55.00 115 ASP A N 1
ATOM 918 C CA . ASP A 1 115 ? -1.178 -2.042 24.050 1.00 55.00 115 ASP A CA 1
ATOM 919 C C . ASP A 1 115 ? -1.902 -1.301 25.188 1.00 55.00 115 ASP A C 1
ATOM 921 O O . ASP A 1 115 ? -1.864 -1.720 26.352 1.00 55.00 115 ASP A O 1
ATOM 925 N N . SER A 1 116 ? -2.592 -0.207 24.860 1.00 51.72 116 SER A N 1
ATOM 926 C CA . SER A 1 116 ? -3.379 0.572 25.819 1.00 51.72 116 SER A CA 1
ATOM 927 C C . SER A 1 116 ? -4.707 -0.119 26.166 1.00 51.72 116 SER A C 1
ATOM 929 O O . SER A 1 116 ? -5.111 -0.104 27.329 1.00 51.72 116 SER A O 1
ATOM 931 N N . GLU A 1 117 ? -5.355 -0.779 25.198 1.00 48.94 117 GLU A N 1
ATOM 932 C CA . GLU A 1 117 ? -6.583 -1.564 25.424 1.00 48.94 117 GLU A CA 1
ATOM 933 C C . GLU A 1 117 ? -6.302 -2.898 26.144 1.00 48.94 117 GLU A C 1
ATOM 935 O O . GLU A 1 117 ? -7.045 -3.277 27.054 1.00 48.94 117 GLU A O 1
ATOM 940 N N . ASN A 1 118 ? -5.193 -3.583 25.834 1.00 46.66 118 ASN A N 1
ATOM 941 C CA . ASN A 1 118 ? -4.835 -4.844 26.502 1.00 46.66 118 ASN A CA 1
ATOM 942 C C . ASN A 1 118 ? -4.405 -4.669 27.970 1.00 46.66 118 ASN A C 1
ATOM 944 O O . ASN A 1 118 ? -4.618 -5.570 28.782 1.00 46.66 118 ASN A O 1
ATOM 948 N N . ASN A 1 119 ? -3.861 -3.509 28.351 1.00 48.00 119 ASN A N 1
ATOM 949 C CA . ASN A 1 119 ? -3.511 -3.221 29.748 1.00 48.00 119 ASN A CA 1
ATOM 950 C C . ASN A 1 119 ? -4.713 -2.857 30.640 1.00 48.00 119 ASN A C 1
ATOM 952 O O . ASN A 1 119 ? -4.563 -2.803 31.860 1.00 48.00 119 ASN A O 1
ATOM 956 N N . GLN A 1 120 ? -5.909 -2.639 30.079 1.00 45.53 120 GLN A N 1
ATOM 957 C CA . GLN A 1 120 ? -7.130 -2.393 30.863 1.00 45.53 120 GLN A CA 1
ATOM 958 C C . GLN A 1 120 ? -7.961 -3.661 31.122 1.00 45.53 120 GLN A C 1
ATOM 960 O O . GLN A 1 120 ? -8.766 -3.672 32.050 1.00 45.53 120 GLN A O 1
ATOM 965 N N . ALA A 1 121 ? -7.740 -4.749 30.377 1.00 45.62 121 ALA A N 1
ATOM 966 C CA . ALA A 1 121 ? -8.466 -6.014 30.549 1.00 45.62 121 ALA A CA 1
ATOM 967 C C . ALA A 1 121 ? -7.837 -6.975 31.586 1.00 45.62 121 ALA A C 1
ATOM 969 O O . ALA A 1 121 ? -8.422 -8.009 31.899 1.00 45.62 121 ALA A O 1
ATOM 970 N N . GLY A 1 122 ? -6.659 -6.646 32.133 1.00 41.81 122 GLY A N 1
ATOM 971 C CA . GLY A 1 122 ? -5.904 -7.492 33.071 1.00 41.81 122 GLY A CA 1
ATOM 972 C C . GLY A 1 122 ? -6.053 -7.152 34.559 1.00 41.81 122 GLY A C 1
ATOM 973 O O . GLY A 1 122 ? -5.291 -7.669 35.370 1.00 41.81 122 GLY A O 1
ATOM 974 N N . SER A 1 123 ? -6.978 -6.265 34.937 1.00 44.41 123 SER A N 1
ATOM 975 C CA . SER A 1 123 ? -7.240 -5.903 36.341 1.00 44.41 123 SER A CA 1
ATOM 976 C C . SER A 1 123 ? -8.721 -6.072 36.670 1.00 44.41 123 SER A C 1
ATOM 978 O O . SER A 1 123 ? -9.488 -5.110 36.648 1.00 44.41 123 SER A O 1
ATOM 980 N N . SER A 1 124 ? -9.149 -7.302 36.946 1.00 38.59 124 SER A N 1
ATOM 981 C CA . SER A 1 124 ? -10.424 -7.616 37.608 1.00 38.59 124 SER A CA 1
ATOM 982 C C . SER A 1 124 ? -10.304 -8.931 38.361 1.00 38.59 124 SER A C 1
ATOM 984 O O . SER A 1 124 ? -9.754 -9.886 37.772 1.00 38.59 124 SER A O 1
#

pLDDT: mean 73.04, std 15.82, range [38.59, 95.0]

Sequence (124 aa):
MRQKVLIQLHYPRTLIGYSQDVDRCPHNGMYDQGDHVCLNCSDQSECIWLYNNKEFSNLKTKPLLDLLAALAFATDYVSAQIAIWEHDSDNCSCEACSWLRQAEELCEASYKDNDSENNQAGSS

Foldseek 3Di:
DLVLLLVLLPVLLVVLLVVDPLVPPPCSLADDPPDPCQCPPPCNVVSVLNHPVVVSVCSVVDDVVVSLVNLVVSLVVLVVVCVVVVHPLVPDPDPSSVSSVSSVVVNVVVVVVVVVVVVVVPDD